Protein AF-A0A9X8IU96-F1 (afdb_monomer)

Organism: Bacillus cereus (NCBI:txid1396)

pLDDT: mean 94.91, std 2.71, range [81.31, 98.19]

Sequence (60 aa):
MTDVTITLKNNEKQDLSTDVEENELLKILNTSHFIKFNYYDGEQWRVTLVNVNEIVSIDF

Secondary structure (DSSP, 8-state):
-EEEEEEETTS-EEEEEESS-HHHHHHHHTT-SEEEEEEE-SSSEEEEEEEGGGEEEEE-

Mean predicted aligned error: 2.52 Å

Structure (mmCIF, N/CA/C/O backbone):
data_AF-A0A9X8IU96-F1
#
_entry.id   AF-A0A9X8IU96-F1
#
loop_
_atom_site.group_PDB
_atom_site.id
_atom_site.type_symbol
_atom_site.label_atom_id
_atom_site.label_alt_id
_atom_site.label_comp_id
_atom_site.label_asym_id
_atom_site.label_entity_id
_atom_site.label_seq_id
_atom_site.pdbx_PDB_ins_code
_atom_site.Cartn_x
_atom_site.Cartn_y
_atom_site.Cartn_z
_atom_site.occupancy
_atom_site.B_iso_or_equiv
_atom_site.auth_seq_id
_atom_site.auth_comp_id
_atom_site.auth_asym_id
_atom_site.auth_atom_id
_atom_site.pdbx_PDB_model_num
ATOM 1 N N . MET A 1 1 ? 12.411 -5.804 1.164 1.00 81.31 1 MET A N 1
ATOM 2 C CA . MET A 1 1 ? 11.438 -5.084 0.330 1.00 81.31 1 MET A CA 1
ATOM 3 C C . MET A 1 1 ? 10.189 -5.936 0.326 1.00 81.31 1 MET A C 1
ATOM 5 O O . MET A 1 1 ? 10.287 -7.106 -0.023 1.00 81.31 1 MET A O 1
ATOM 9 N N . THR A 1 2 ? 9.104 -5.393 0.857 1.00 91.25 2 THR A N 1
ATOM 10 C CA . THR A 1 2 ? 7.795 -6.034 0.967 1.00 91.25 2 THR A CA 1
ATOM 11 C C . THR A 1 2 ? 6.982 -5.568 -0.225 1.00 91.25 2 THR A C 1
ATOM 13 O O . THR A 1 2 ? 6.765 -4.360 -0.368 1.00 91.25 2 THR A O 1
ATOM 16 N N . ASP A 1 3 ? 6.593 -6.496 -1.088 1.00 95.25 3 ASP A N 1
ATOM 17 C CA . ASP A 1 3 ? 5.662 -6.205 -2.171 1.00 95.25 3 ASP A CA 1
ATOM 18 C C . ASP A 1 3 ? 4.250 -6.177 -1.592 1.00 95.25 3 ASP A C 1
ATOM 20 O O . ASP A 1 3 ? 3.926 -6.935 -0.679 1.00 95.25 3 ASP A O 1
ATOM 24 N N . VAL A 1 4 ? 3.439 -5.236 -2.058 1.00 95.94 4 VAL A N 1
ATOM 25 C CA . VAL A 1 4 ? 2.071 -5.062 -1.583 1.00 95.94 4 VAL A CA 1
ATOM 26 C C . VAL A 1 4 ? 1.154 -4.700 -2.733 1.00 95.94 4 VAL A C 1
ATOM 28 O O . VAL A 1 4 ? 1.497 -3.879 -3.587 1.00 95.94 4 VAL A O 1
ATOM 31 N N . THR A 1 5 ? -0.059 -5.230 -2.698 1.00 97.62 5 THR A N 1
ATOM 32 C CA . THR A 1 5 ? -1.157 -4.725 -3.518 1.00 97.62 5 THR A CA 1
ATOM 33 C C . THR A 1 5 ? -2.095 -3.941 -2.615 1.00 97.62 5 THR A C 1
ATOM 35 O O . THR A 1 5 ? -2.682 -4.485 -1.680 1.00 97.62 5 THR A O 1
ATOM 38 N N . ILE A 1 6 ? -2.257 -2.648 -2.885 1.00 96.81 6 ILE A N 1
ATOM 39 C CA . ILE A 1 6 ? -3.227 -1.816 -2.167 1.00 96.81 6 ILE A CA 1
ATOM 40 C C . ILE A 1 6 ? -4.502 -1.671 -2.993 1.00 96.81 6 ILE A C 1
ATOM 42 O O . ILE A 1 6 ? -4.442 -1.480 -4.208 1.00 96.81 6 ILE A O 1
ATOM 46 N N . THR A 1 7 ? -5.660 -1.728 -2.338 1.00 98.19 7 THR A N 1
ATOM 47 C CA . THR A 1 7 ? -6.947 -1.362 -2.946 1.00 98.19 7 THR A CA 1
ATOM 48 C C . THR A 1 7 ? -7.399 -0.021 -2.388 1.00 98.19 7 THR A C 1
ATOM 50 O O . THR A 1 7 ? -7.512 0.145 -1.172 1.00 98.19 7 THR A O 1
ATOM 53 N N . LEU A 1 8 ? -7.667 0.935 -3.273 1.00 97.25 8 LEU A N 1
ATOM 54 C CA . LEU A 1 8 ? -8.107 2.283 -2.931 1.00 97.25 8 LEU A CA 1
ATOM 55 C C . LEU A 1 8 ? -9.639 2.410 -2.950 1.00 97.25 8 LEU A C 1
ATOM 57 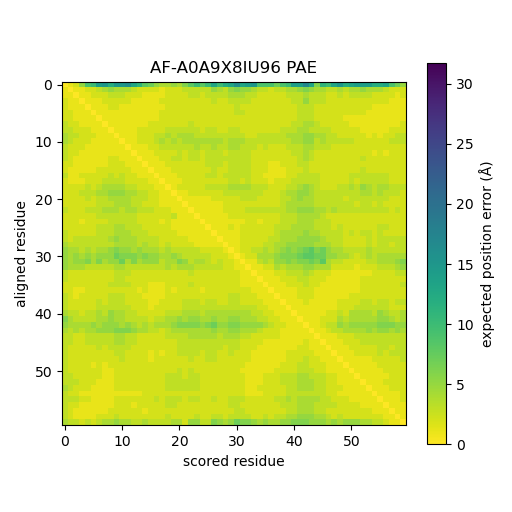O O . LEU A 1 8 ? -10.349 1.604 -3.553 1.00 97.25 8 LEU A O 1
ATOM 61 N N . LYS A 1 9 ? -10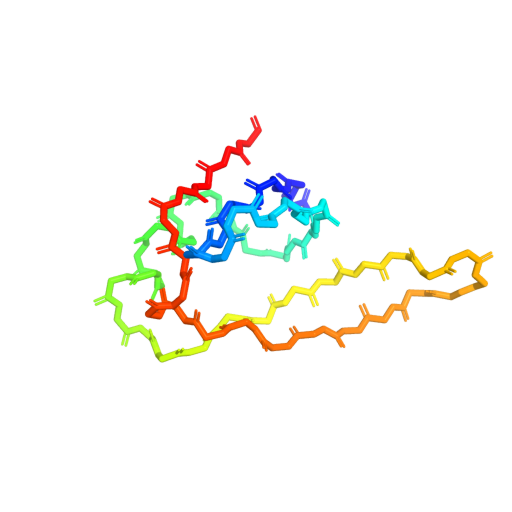.170 3.468 -2.329 1.00 97.81 9 LYS A N 1
ATOM 62 C CA . LYS A 1 9 ? -11.617 3.772 -2.283 1.00 97.81 9 LYS A CA 1
ATOM 63 C C . LYS A 1 9 ? -12.282 3.914 -3.653 1.00 97.81 9 LYS A C 1
ATOM 65 O O . LYS A 1 9 ? -13.479 3.671 -3.777 1.00 97.81 9 LYS A O 1
ATOM 70 N N . ASN A 1 10 ? -11.528 4.311 -4.676 1.00 96.81 10 ASN A N 1
ATOM 71 C CA . ASN A 1 10 ? -11.994 4.390 -6.064 1.00 96.81 10 ASN A CA 1
ATOM 72 C C . ASN A 1 10 ? -12.013 3.016 -6.776 1.00 96.81 10 ASN A C 1
ATOM 74 O O . ASN A 1 10 ? -12.261 2.970 -7.979 1.00 96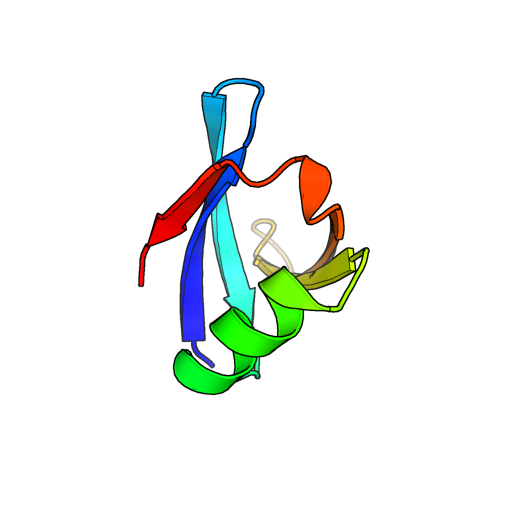.81 10 ASN A O 1
ATOM 78 N N . ASN A 1 11 ? -11.778 1.914 -6.049 1.00 96.50 11 ASN A N 1
ATOM 79 C CA . ASN A 1 11 ? -11.602 0.542 -6.542 1.00 96.50 11 ASN A CA 1
ATOM 80 C C . ASN A 1 11 ? -10.357 0.321 -7.414 1.00 96.50 11 ASN A C 1
ATOM 82 O O . ASN A 1 11 ? -10.219 -0.736 -8.032 1.00 96.50 11 ASN A O 1
ATOM 86 N N . GLU A 1 12 ? -9.447 1.290 -7.470 1.00 97.44 12 GLU A N 1
ATOM 87 C CA . GLU A 1 12 ? -8.154 1.110 -8.114 1.00 97.44 12 GLU A CA 1
ATOM 88 C C . GLU A 1 12 ? -7.273 0.190 -7.268 1.00 97.44 12 GLU A C 1
ATOM 90 O O . GLU A 1 12 ? -7.267 0.268 -6.036 1.00 97.44 12 GLU A O 1
ATOM 95 N N . LYS A 1 13 ? -6.522 -0.676 -7.948 1.00 97.69 13 LYS A N 1
ATOM 96 C CA . LYS A 1 13 ? -5.506 -1.526 -7.335 1.00 97.69 13 LYS A CA 1
ATOM 97 C C . LYS A 1 13 ? -4.133 -1.090 -7.809 1.00 97.69 13 LYS A C 1
ATOM 99 O O . LYS A 1 13 ? -3.955 -0.855 -9.003 1.00 97.69 13 LYS A O 1
ATOM 104 N N . GLN A 1 14 ? -3.190 -0.991 -6.882 1.00 96.56 14 GLN A N 1
ATOM 105 C CA . GLN A 1 14 ? -1.817 -0.598 -7.182 1.00 96.56 14 GLN A CA 1
ATOM 106 C C . GLN A 1 14 ? -0.849 -1.622 -6.600 1.00 96.56 14 GLN A C 1
ATOM 108 O O . GLN A 1 14 ? -0.885 -1.883 -5.396 1.00 96.56 14 GLN A O 1
ATOM 113 N N . ASP A 1 15 ? 0.014 -2.156 -7.462 1.00 96.75 15 ASP A N 1
ATOM 114 C CA . ASP A 1 15 ? 1.124 -3.022 -7.075 1.00 96.75 15 ASP A CA 1
ATOM 115 C C . ASP A 1 15 ? 2.340 -2.149 -6.771 1.00 96.75 15 ASP A C 1
ATOM 117 O O . ASP A 1 15 ? 2.840 -1.406 -7.622 1.00 96.75 15 ASP A O 1
ATOM 121 N N . LEU A 1 16 ? 2.768 -2.195 -5.518 1.00 96.50 16 LEU A N 1
ATOM 122 C CA . LEU A 1 16 ? 3.744 -1.298 -4.924 1.00 96.50 16 LEU A CA 1
ATOM 123 C C . LEU A 1 16 ? 4.735 -2.098 -4.080 1.00 96.50 16 LEU A C 1
ATOM 125 O O . LEU A 1 16 ? 4.529 -3.272 -3.788 1.00 96.50 16 LEU A O 1
ATOM 129 N N . SER A 1 17 ? 5.802 -1.447 -3.634 1.00 96.31 17 SER A N 1
ATOM 130 C CA . SER A 1 17 ? 6.731 -2.046 -2.683 1.00 96.31 17 SER A CA 1
ATOM 131 C C . SER A 1 17 ? 7.181 -1.063 -1.610 1.00 96.31 17 SER A C 1
ATOM 133 O O . SER A 1 17 ? 7.191 0.155 -1.801 1.00 96.31 17 SER A O 1
ATOM 135 N N . THR A 1 18 ? 7.556 -1.574 -0.444 1.00 94.62 18 THR A N 1
ATOM 136 C CA . THR A 1 18 ? 8.074 -0.769 0.665 1.00 94.62 18 THR A CA 1
ATOM 137 C C . THR A 1 18 ? 9.268 -1.444 1.327 1.00 94.62 18 THR A C 1
ATOM 139 O O . THR A 1 18 ? 9.433 -2.661 1.279 1.00 94.62 18 THR A O 1
ATOM 142 N N . ASP A 1 19 ? 10.127 -0.648 1.955 1.00 92.94 19 ASP A N 1
ATOM 143 C CA . ASP A 1 19 ? 11.252 -1.154 2.748 1.00 92.94 19 ASP A CA 1
ATOM 144 C C . ASP A 1 19 ? 10.830 -1.538 4.176 1.00 92.94 19 ASP A C 1
ATOM 146 O O . ASP A 1 19 ? 11.638 -2.055 4.942 1.00 92.94 19 ASP A O 1
ATOM 150 N N . VAL A 1 20 ? 9.566 -1.288 4.525 1.00 93.38 20 VAL A N 1
ATOM 151 C CA . VAL A 1 20 ? 8.980 -1.576 5.834 1.00 93.38 20 VAL A CA 1
ATOM 152 C C . VAL A 1 20 ? 8.485 -3.025 5.893 1.00 93.38 20 VAL A C 1
ATOM 154 O O . VAL A 1 20 ? 7.875 -3.526 4.946 1.00 93.38 20 VAL A O 1
ATOM 157 N N . GLU A 1 21 ? 8.716 -3.703 7.016 1.00 94.31 21 GLU A N 1
ATOM 158 C CA . GLU A 1 21 ? 8.178 -5.046 7.262 1.00 94.31 21 GLU A CA 1
ATOM 159 C C . GLU A 1 21 ? 6.648 -5.028 7.418 1.00 94.31 21 GLU A C 1
ATOM 161 O O . GLU A 1 21 ? 6.082 -4.061 7.927 1.00 94.31 21 GLU A O 1
ATOM 166 N N . GLU A 1 22 ? 5.964 -6.119 7.059 1.00 93.19 22 GLU A N 1
ATOM 167 C CA . GLU A 1 22 ? 4.491 -6.223 7.088 1.00 93.19 22 GLU A CA 1
ATOM 168 C C . GLU A 1 22 ? 3.880 -5.765 8.425 1.00 93.19 22 GLU A C 1
ATOM 170 O O . GLU A 1 22 ? 2.993 -4.911 8.472 1.00 93.19 22 GLU A O 1
ATOM 175 N N . ASN A 1 23 ? 4.412 -6.271 9.543 1.00 92.31 23 ASN A N 1
ATOM 176 C CA . ASN A 1 23 ? 3.927 -5.945 10.888 1.00 92.31 23 ASN A CA 1
ATOM 177 C C . ASN A 1 23 ? 4.113 -4.468 11.257 1.00 92.31 23 ASN A C 1
ATOM 179 O O . ASN A 1 23 ? 3.334 -3.916 12.038 1.00 92.31 23 ASN A O 1
ATOM 183 N N . GLU A 1 24 ? 5.166 -3.829 10.753 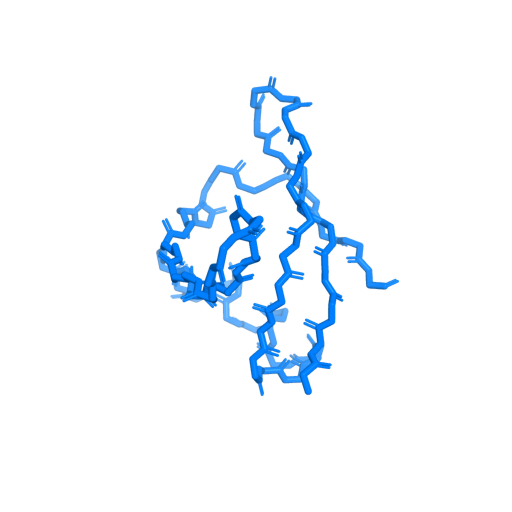1.00 93.88 24 GLU A N 1
ATOM 184 C CA . GLU A 1 24 ? 5.406 -2.407 10.971 1.00 93.88 24 GLU A CA 1
ATOM 185 C C . GLU A 1 24 ? 4.517 -1.563 10.053 1.00 93.88 24 GLU A C 1
ATOM 187 O O . GLU A 1 24 ? 3.924 -0.588 10.517 1.00 93.88 24 GLU A O 1
ATOM 192 N N . LEU A 1 25 ? 4.304 -1.994 8.807 1.00 93.12 25 LEU A N 1
ATOM 193 C CA . LEU A 1 25 ? 3.388 -1.345 7.873 1.00 93.12 25 LEU A CA 1
ATOM 194 C C . LEU A 1 25 ? 1.968 -1.267 8.450 1.00 93.12 25 LEU A C 1
ATOM 196 O O . LEU A 1 25 ? 1.352 -0.201 8.425 1.00 93.12 25 LEU A O 1
ATOM 200 N N . LEU A 1 26 ? 1.480 -2.348 9.068 1.00 91.56 26 LEU A N 1
ATOM 201 C CA . LEU A 1 26 ? 0.176 -2.368 9.743 1.00 91.56 26 LEU A CA 1
ATOM 202 C C . LEU A 1 26 ? 0.083 -1.365 10.908 1.00 91.56 26 LEU A C 1
ATOM 204 O O . LEU A 1 26 ? -0.986 -0.808 11.170 1.00 91.56 26 LEU A O 1
ATOM 208 N N . LYS A 1 27 ? 1.187 -1.082 11.609 1.00 93.25 27 LYS A N 1
ATOM 209 C CA . LYS A 1 27 ? 1.224 -0.036 12.649 1.00 93.25 27 LYS A CA 1
ATOM 210 C C . LYS A 1 27 ? 1.212 1.363 12.034 1.00 93.25 27 LYS A C 1
ATOM 212 O O . LYS A 1 27 ? 0.518 2.247 12.540 1.00 93.25 27 LYS A O 1
ATOM 217 N N . ILE A 1 28 ? 1.945 1.564 10.939 1.00 91.94 28 ILE A N 1
ATOM 218 C CA . ILE A 1 28 ? 2.000 2.841 10.216 1.00 91.94 28 ILE A CA 1
ATOM 219 C C . ILE A 1 28 ? 0.619 3.203 9.657 1.00 91.94 28 ILE A C 1
ATOM 221 O O . ILE A 1 28 ? 0.189 4.343 9.827 1.00 91.94 28 ILE A O 1
ATOM 225 N N . LEU A 1 29 ? -0.119 2.240 9.094 1.00 90.56 29 LEU A N 1
ATOM 226 C CA . LEU A 1 29 ? -1.497 2.437 8.616 1.00 90.56 29 LEU A CA 1
ATOM 227 C C . LEU A 1 29 ? -2.445 2.979 9.694 1.00 90.56 29 LEU A C 1
ATOM 229 O O . LEU A 1 29 ? -3.396 3.682 9.386 1.00 90.56 29 LEU A O 1
ATOM 233 N N . ASN A 1 30 ? -2.199 2.683 10.968 1.00 87.56 30 ASN A N 1
ATOM 234 C CA . ASN A 1 30 ? -3.053 3.155 12.060 1.00 87.56 30 ASN A CA 1
ATOM 235 C C . ASN A 1 30 ? -2.637 4.522 12.625 1.00 87.56 30 ASN A C 1
ATOM 237 O O . ASN A 1 30 ? -3.345 5.082 13.458 1.00 87.56 30 ASN A O 1
ATOM 241 N N . THR A 1 31 ? -1.473 5.046 12.234 1.00 93.00 31 THR A N 1
ATOM 242 C CA . THR A 1 31 ? -0.842 6.199 12.905 1.00 93.00 31 THR A CA 1
ATOM 243 C C . THR A 1 31 ? -0.420 7.320 11.962 1.00 93.00 31 THR A C 1
ATOM 245 O O . THR A 1 31 ? -0.248 8.456 12.403 1.00 93.00 31 THR A O 1
ATOM 248 N N . SER A 1 32 ? -0.252 7.029 10.674 1.00 93.25 32 SER A N 1
ATOM 249 C CA . SER A 1 32 ? 0.272 7.965 9.682 1.00 93.25 32 SER A CA 1
ATOM 250 C C . SER A 1 32 ? -0.806 8.427 8.712 1.00 93.25 32 SER A C 1
ATOM 252 O O . SER A 1 32 ? -1.737 7.699 8.392 1.00 93.25 32 SER A O 1
ATOM 254 N N . HIS A 1 33 ? -0.647 9.646 8.197 1.00 94.56 33 HIS A N 1
ATOM 255 C CA . HIS A 1 33 ? -1.517 10.172 7.141 1.00 94.56 33 HIS A CA 1
ATOM 256 C C . HIS A 1 33 ? -1.100 9.680 5.751 1.00 94.56 33 HIS A C 1
ATOM 258 O O . HIS A 1 33 ? -1.942 9.534 4.870 1.00 94.56 33 HIS A O 1
ATOM 264 N N . PHE A 1 34 ? 0.197 9.430 5.555 1.00 95.88 34 PHE A N 1
ATOM 265 C CA . PHE A 1 34 ? 0.764 9.009 4.280 1.00 95.88 34 PHE A CA 1
ATOM 266 C C . PHE A 1 34 ? 1.770 7.881 4.472 1.00 95.88 34 PHE A C 1
ATOM 268 O O . PHE A 1 34 ? 2.487 7.856 5.473 1.00 95.88 34 PHE A O 1
ATOM 275 N N . ILE A 1 35 ? 1.860 6.999 3.479 1.00 94.81 35 ILE A N 1
ATOM 276 C CA . ILE A 1 35 ? 2.876 5.949 3.394 1.00 94.81 35 ILE A CA 1
ATOM 277 C C . ILE A 1 35 ? 3.670 6.133 2.109 1.00 94.81 35 ILE A C 1
ATOM 279 O O . ILE A 1 35 ? 3.106 6.380 1.042 1.00 94.81 35 ILE A O 1
ATOM 283 N N . LYS A 1 36 ? 4.993 6.017 2.228 1.00 95.44 36 LYS A N 1
ATOM 284 C CA . LYS A 1 36 ? 5.898 5.988 1.086 1.00 95.44 36 LYS A CA 1
ATOM 285 C C . LYS A 1 36 ? 5.922 4.581 0.498 1.00 95.44 36 LYS A C 1
ATOM 287 O O . LYS A 1 36 ? 6.264 3.633 1.200 1.00 95.44 36 LYS A O 1
ATOM 292 N N . PHE A 1 37 ? 5.655 4.491 -0.796 1.00 96.38 37 PHE A N 1
ATOM 293 C CA . PHE A 1 37 ? 5.814 3.280 -1.587 1.00 96.38 37 PHE A CA 1
ATOM 294 C C . PHE A 1 37 ? 6.723 3.530 -2.785 1.00 96.38 37 PHE A C 1
ATOM 296 O O . PHE A 1 37 ? 6.860 4.664 -3.252 1.00 96.38 37 PHE A O 1
ATOM 303 N N . ASN A 1 38 ? 7.322 2.462 -3.290 1.00 96.75 38 ASN A N 1
ATOM 304 C CA . ASN A 1 38 ? 8.089 2.439 -4.520 1.00 96.75 38 ASN A CA 1
ATOM 305 C C . ASN A 1 38 ? 7.304 1.676 -5.598 1.00 96.75 38 ASN A C 1
ATOM 307 O O . ASN A 1 38 ? 6.546 0.759 -5.289 1.00 96.75 38 ASN A O 1
ATOM 311 N N . TYR A 1 39 ? 7.482 2.051 -6.861 1.00 96.06 39 TYR A N 1
ATOM 312 C CA . TYR A 1 39 ? 6.930 1.337 -8.016 1.00 96.06 39 TYR A CA 1
ATOM 313 C C . TYR A 1 39 ? 7.866 1.476 -9.215 1.00 96.06 39 TYR A C 1
ATOM 315 O O . TYR A 1 39 ? 8.645 2.430 -9.290 1.00 96.06 39 TYR A O 1
ATOM 323 N N . TYR A 1 40 ? 7.800 0.533 -10.151 1.00 94.69 40 TYR A N 1
ATOM 324 C CA . TYR A 1 40 ? 8.543 0.606 -11.406 1.00 94.69 40 TYR A CA 1
ATOM 325 C C . TYR A 1 40 ? 7.628 1.139 -12.512 1.00 94.69 40 TYR A C 1
ATOM 327 O O . TYR A 1 40 ? 6.575 0.562 -12.768 1.00 94.69 40 TYR A O 1
ATOM 335 N N . ASP A 1 41 ? 8.008 2.239 -13.162 1.00 95.12 41 ASP A N 1
ATOM 336 C CA . ASP A 1 41 ? 7.194 2.874 -14.214 1.00 95.12 41 ASP A CA 1
ATOM 337 C C . ASP A 1 41 ? 7.448 2.309 -15.626 1.00 95.12 41 ASP A C 1
ATOM 339 O O . ASP A 1 41 ? 6.867 2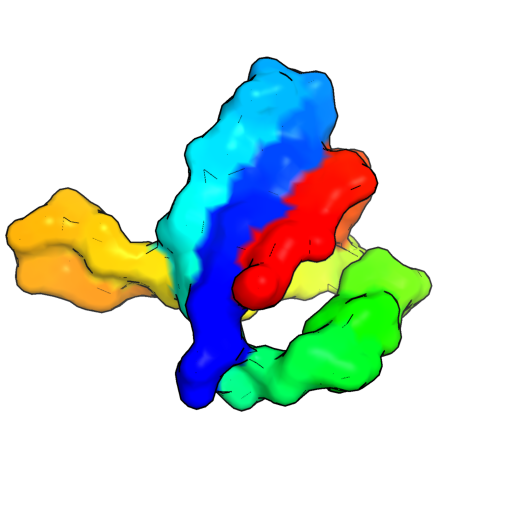.795 -16.595 1.00 95.12 41 ASP A O 1
ATOM 343 N N . GLY A 1 42 ? 8.315 1.297 -15.746 1.00 96.19 42 GLY A N 1
ATOM 344 C CA . GLY A 1 42 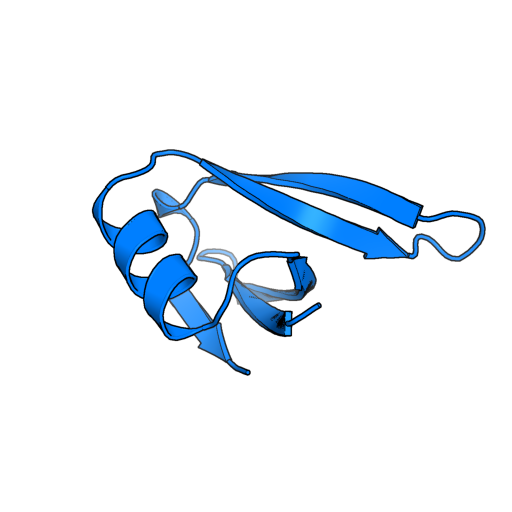? 8.770 0.728 -17.018 1.00 96.19 42 GLY A CA 1
ATOM 345 C C . GLY A 1 42 ? 10.157 1.206 -17.459 1.00 96.19 42 GLY A C 1
ATOM 346 O O . GLY A 1 42 ? 10.760 0.572 -18.323 1.00 96.19 42 GLY A O 1
ATOM 347 N N . GLU A 1 43 ? 10.692 2.265 -16.847 1.00 97.31 43 GLU A N 1
ATOM 348 C CA . GLU A 1 43 ? 12.035 2.788 -17.121 1.00 97.31 43 GLU A CA 1
ATOM 349 C C . GLU A 1 43 ? 12.889 2.808 -15.848 1.00 97.31 43 GLU A C 1
ATOM 351 O O . GLU A 1 43 ? 14.015 2.300 -15.838 1.00 97.31 43 GLU A O 1
ATOM 356 N N . GLN A 1 44 ? 12.346 3.331 -14.748 1.00 96.56 44 GLN A N 1
ATOM 357 C CA . GLN A 1 44 ? 13.050 3.525 -13.485 1.00 96.56 44 GLN A CA 1
ATOM 358 C C . GLN A 1 44 ? 12.159 3.301 -12.258 1.00 96.56 44 GLN A C 1
ATOM 360 O O . GLN A 1 44 ? 10.930 3.358 -12.299 1.00 96.56 44 GLN A O 1
ATOM 365 N N . TRP A 1 45 ? 12.809 3.084 -11.117 1.00 94.81 45 TRP A N 1
ATOM 366 C CA . TRP A 1 45 ? 12.125 3.061 -9.830 1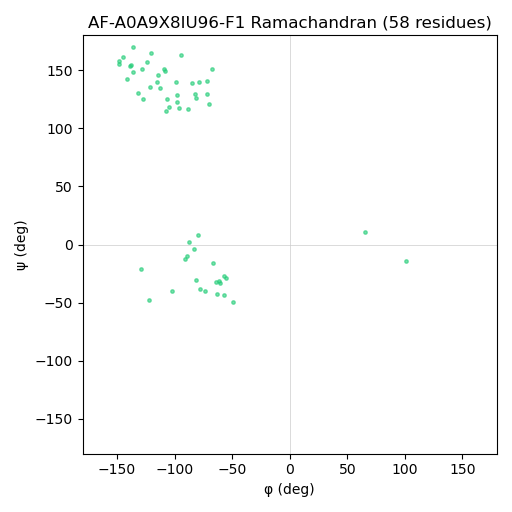.00 94.81 45 TRP A CA 1
ATOM 367 C C . TRP A 1 45 ? 11.692 4.468 -9.434 1.00 94.81 45 TRP A C 1
ATOM 369 O O . TRP A 1 45 ? 12.490 5.409 -9.428 1.00 94.81 45 TRP A O 1
ATOM 379 N N . ARG A 1 46 ? 10.420 4.601 -9.073 1.00 97.12 46 ARG A N 1
ATOM 380 C CA . ARG A 1 46 ? 9.810 5.833 -8.587 1.00 97.12 46 ARG A CA 1
ATOM 381 C C . ARG A 1 46 ? 9.239 5.645 -7.199 1.00 97.12 46 ARG A C 1
ATOM 383 O O . ARG A 1 46 ? 9.044 4.531 -6.727 1.00 97.12 46 ARG A O 1
ATOM 390 N N . VAL A 1 47 ? 8.963 6.777 -6.564 1.00 96.50 47 VAL A N 1
ATOM 391 C CA . VAL A 1 47 ? 8.356 6.862 -5.241 1.00 96.50 47 VAL A CA 1
ATOM 392 C C . VAL A 1 47 ? 6.990 7.523 -5.365 1.00 96.50 47 VAL A C 1
ATOM 394 O O . VAL A 1 47 ? 6.841 8.505 -6.094 1.00 96.50 47 VAL A O 1
ATOM 397 N N . THR A 1 48 ? 6.012 7.021 -4.620 1.00 96.00 48 THR A N 1
ATOM 398 C CA . THR A 1 48 ? 4.712 7.664 -4.420 1.00 96.00 48 THR A CA 1
ATOM 399 C C . THR A 1 48 ? 4.384 7.770 -2.931 1.00 96.00 48 THR A C 1
ATOM 401 O O . THR A 1 48 ? 4.847 6.965 -2.120 1.00 96.00 48 THR A O 1
ATOM 404 N N . LEU A 1 49 ? 3.606 8.789 -2.568 1.00 96.50 49 LEU A N 1
ATOM 405 C CA . LEU A 1 49 ? 3.035 8.945 -1.233 1.00 96.50 49 LEU A CA 1
ATOM 406 C C . LEU A 1 49 ? 1.541 8.658 -1.321 1.00 96.50 49 LEU A C 1
ATOM 408 O O . LEU A 1 49 ? 0.799 9.407 -1.955 1.00 96.50 49 LEU A O 1
ATOM 412 N N . VAL A 1 50 ? 1.101 7.589 -0.669 1.00 95.75 50 VAL A N 1
ATOM 413 C CA . VAL A 1 50 ? -0.307 7.187 -0.655 1.00 95.75 50 VAL A CA 1
ATOM 414 C C . VAL A 1 50 ? -0.955 7.689 0.626 1.00 95.75 50 VAL A C 1
ATOM 416 O O . VAL A 1 50 ? -0.428 7.464 1.715 1.00 95.75 50 VAL A O 1
ATOM 419 N N . ASN A 1 51 ? -2.093 8.376 0.499 1.00 96.25 51 ASN A N 1
ATOM 420 C CA . ASN A 1 51 ? -2.901 8.787 1.644 1.00 96.25 51 ASN A CA 1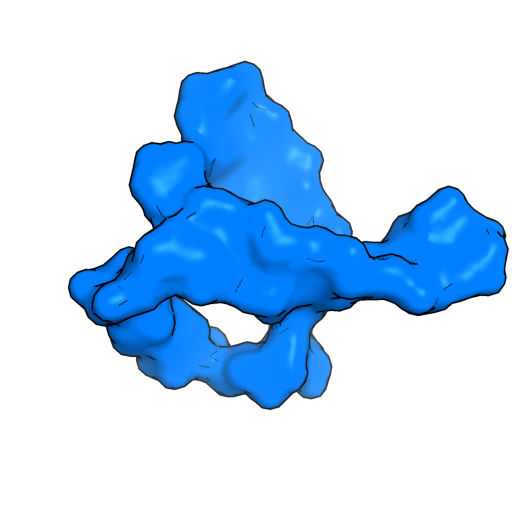
ATOM 421 C C . ASN A 1 51 ? -3.554 7.553 2.272 1.00 96.25 51 ASN A C 1
ATOM 423 O O . ASN A 1 51 ? -4.325 6.855 1.617 1.00 96.25 51 ASN A O 1
ATOM 427 N N . VAL A 1 52 ? -3.276 7.312 3.548 1.00 94.81 52 VAL A N 1
ATOM 428 C CA . VAL A 1 52 ? -3.773 6.143 4.282 1.00 94.81 52 VAL A CA 1
ATOM 429 C C . VAL A 1 52 ? -5.297 6.115 4.341 1.00 94.81 52 VAL A C 1
ATOM 431 O O . VAL A 1 52 ? -5.894 5.048 4.246 1.00 94.81 52 VAL A O 1
ATOM 434 N N . ASN A 1 53 ? -5.942 7.283 4.399 1.00 95.12 53 ASN A N 1
ATOM 435 C CA . ASN A 1 53 ? -7.400 7.368 4.407 1.00 95.12 53 ASN A CA 1
ATOM 436 C C . ASN A 1 53 ? -8.037 6.908 3.091 1.00 95.12 53 ASN A C 1
ATOM 438 O O . ASN A 1 53 ? -9.244 6.688 3.069 1.00 95.12 53 ASN A O 1
ATOM 442 N N . GLU A 1 54 ? -7.278 6.792 2.001 1.00 96.62 54 GLU A N 1
ATOM 443 C CA . GLU A 1 54 ? -7.777 6.291 0.717 1.00 96.62 54 GLU A CA 1
ATOM 444 C C . GLU A 1 54 ? -7.621 4.774 0.572 1.00 96.62 54 GLU A C 1
ATOM 446 O O . GLU A 1 54 ? -8.236 4.194 -0.320 1.00 96.62 54 GLU A O 1
ATOM 451 N N . ILE A 1 55 ? -6.852 4.127 1.451 1.00 96.06 55 ILE A N 1
ATOM 452 C CA . ILE A 1 55 ? -6.602 2.685 1.419 1.00 96.06 55 ILE A CA 1
ATOM 453 C C . ILE A 1 55 ? -7.771 1.949 2.084 1.00 96.06 55 ILE A C 1
ATOM 455 O O . ILE A 1 55 ? -8.172 2.263 3.203 1.00 96.06 55 ILE A O 1
ATOM 459 N N . VAL A 1 56 ? -8.310 0.951 1.388 1.00 96.56 56 VAL A N 1
ATOM 460 C CA . VAL A 1 56 ? -9.393 0.076 1.865 1.00 96.56 56 VAL A CA 1
ATOM 461 C C . VAL A 1 56 ? -8.850 -1.281 2.306 1.00 96.56 56 VAL A C 1
ATOM 463 O O . VAL A 1 56 ? -9.292 -1.816 3.321 1.00 96.56 56 VAL A O 1
ATOM 466 N N . SER A 1 57 ? -7.884 -1.833 1.571 1.00 95.94 57 SER A N 1
ATOM 467 C CA . SER A 1 57 ? -7.202 -3.081 1.923 1.00 95.94 57 SER A CA 1
ATOM 468 C C . SER A 1 57 ? -5.757 -3.082 1.435 1.00 95.94 57 SER A C 1
ATOM 470 O O . SER A 1 57 ? -5.407 -2.345 0.508 1.00 95.94 57 SER A O 1
ATOM 472 N N . ILE A 1 58 ? -4.937 -3.919 2.070 1.00 95.12 58 ILE A N 1
ATOM 473 C CA . ILE A 1 58 ? -3.563 -4.228 1.669 1.00 95.12 58 ILE A CA 1
ATOM 474 C C . ILE A 1 58 ? -3.407 -5.747 1.676 1.00 95.12 58 ILE A C 1
ATOM 476 O O . ILE A 1 58 ? -3.766 -6.384 2.667 1.00 95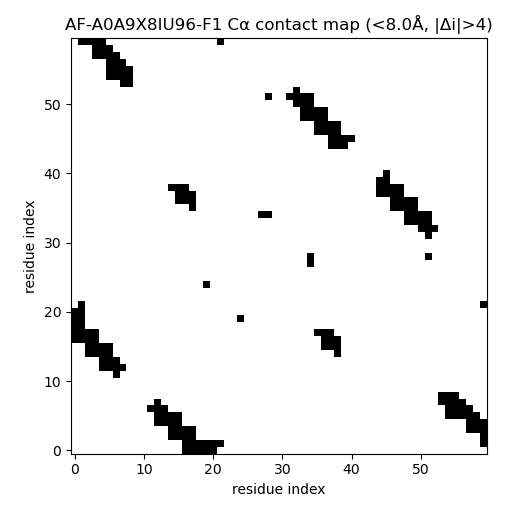.12 58 ILE A O 1
ATOM 480 N N . ASP A 1 59 ? -2.868 -6.283 0.588 1.00 95.44 59 ASP A N 1
ATOM 481 C CA . ASP A 1 59 ? -2.497 -7.684 0.403 1.00 95.44 59 ASP A CA 1
ATOM 482 C C . ASP A 1 59 ? -0.964 -7.787 0.255 1.00 95.44 59 ASP A C 1
ATOM 484 O O . ASP A 1 59 ? -0.346 -6.867 -0.291 1.00 95.44 59 ASP A O 1
ATOM 488 N N . PHE A 1 60 ? -0.372 -8.877 0.758 1.00 91.44 60 PHE A N 1
ATOM 489 C CA . PHE A 1 60 ? 1.072 -9.168 0.763 1.00 91.44 60 PHE A CA 1
ATOM 490 C C . PHE A 1 60 ? 1.376 -10.422 -0.066 1.00 91.44 60 PHE A C 1
ATOM 492 O O . PHE A 1 60 ? 0.543 -11.362 -0.018 1.00 91.44 60 PHE A O 1
#

Foldseek 3Di:
DDWKWWQFPVRDIDTWADPDDPVVVVVCLVPDQWDWTWDDPPPDIDIDIDGSVGTPDMDD

Radius of gyration: 10.94 Å; Cα contacts (8 Å, |Δi|>4): 101; chains: 1; bounding box: 25×19×30 Å

Solvent-accessible surface area (backbone atoms only — not comparable to full-atom values): 3556 Å² total; per-residue (Å²): 116,39,60,34,40,38,32,32,77,88,73,50,73,45,77,34,30,29,84,54,54,71,76,55,45,60,52,43,63,76,74,42,66,61,45,76,33,34,39,74,79,87,85,51,83,44,76,49,75,45,52,38,89,44,52,73,48,78,46,117

Nearest PDB structures (foldseek):
  5gl6-assembly2_B  TM=8.133E-01  e=1.659E-02  Mycolicibacterium smegmatis MC2 155
  7rur-assembly1_A  TM=6.265E-01  e=6.608E-03  Mycobacterium tuberculosis
  7zs2-assembly1_A  TM=7.484E-01  e=2.788E-01  Candidatus Kuenenia
  7zs1-assembly1_A  TM=7.428E-01  e=2.964E-01  Candidatus Kuenenia
  3ifv-assembly1_A  TM=3.188E-01  e=4.146E+00  Haloferax volcanii